Protein AF-J9D5I9-F1 (afdb_monomer_lite)

Structure (mmCIF, N/CA/C/O backbone):
data_AF-J9D5I9-F1
#
_entry.id   AF-J9D5I9-F1
#
loop_
_atom_site.group_PDB
_atom_site.id
_atom_site.type_symbol
_atom_site.label_atom_id
_atom_site.label_alt_id
_atom_site.label_comp_id
_atom_site.label_asym_id
_atom_site.label_entity_id
_atom_site.label_seq_id
_atom_site.pdbx_PDB_ins_code
_atom_site.Cartn_x
_atom_site.Cartn_y
_atom_site.Cartn_z
_atom_site.occupancy
_atom_site.B_iso_or_equiv
_atom_site.auth_seq_id
_atom_site.auth_comp_id
_atom_site.auth_asym_id
_atom_site.auth_atom_id
_atom_site.pdbx_PDB_model_num
ATOM 1 N N . MET A 1 1 ? -11.565 12.613 8.067 1.00 48.59 1 MET A N 1
ATOM 2 C CA . MET A 1 1 ? -10.201 12.050 8.182 1.00 48.59 1 MET A CA 1
ATOM 3 C C . MET A 1 1 ? -9.551 11.716 6.837 1.00 48.59 1 MET A C 1
ATOM 5 O O . MET A 1 1 ? -8.340 11.764 6.760 1.00 48.59 1 MET A O 1
ATOM 9 N N . VAL A 1 2 ? -10.317 11.553 5.747 1.00 48.22 2 VAL A N 1
ATOM 10 C CA . VAL A 1 2 ? -9.803 11.434 4.358 1.00 48.22 2 VAL A CA 1
ATOM 11 C C . VAL A 1 2 ? -8.915 12.620 3.914 1.00 48.22 2 VAL A C 1
ATOM 13 O O . VAL A 1 2 ? -8.065 12.474 3.045 1.00 48.22 2 VAL A O 1
ATOM 16 N N . ILE A 1 3 ? -9.042 13.790 4.552 1.00 47.47 3 ILE A N 1
ATOM 17 C CA . ILE A 1 3 ? -8.309 15.029 4.220 1.00 47.47 3 ILE A CA 1
ATOM 18 C C . ILE A 1 3 ? -6.780 14.883 4.379 1.00 47.47 3 ILE A C 1
ATOM 20 O O . ILE A 1 3 ? -6.033 15.528 3.646 1.00 47.47 3 ILE A O 1
ATOM 24 N N . PHE A 1 4 ? -6.294 14.007 5.270 1.00 46.69 4 PHE A N 1
ATOM 25 C CA . PHE A 1 4 ? -4.848 13.800 5.445 1.00 46.69 4 PHE A CA 1
ATOM 26 C C . PHE A 1 4 ? -4.216 13.047 4.262 1.00 46.69 4 PHE A C 1
ATOM 28 O O . PHE A 1 4 ? -3.095 13.351 3.859 1.00 46.69 4 PHE A O 1
ATOM 35 N N . THR A 1 5 ? -4.974 12.146 3.626 1.00 50.31 5 THR A N 1
ATOM 36 C CA . THR A 1 5 ? -4.494 11.369 2.476 1.00 50.31 5 THR A CA 1
ATOM 37 C C . THR A 1 5 ? -4.225 12.259 1.256 1.00 50.31 5 THR A C 1
ATOM 39 O O . THR A 1 5 ? -3.153 12.168 0.665 1.00 50.31 5 THR A O 1
ATOM 42 N N . ALA A 1 6 ? -5.110 13.207 0.921 1.00 45.75 6 ALA A N 1
ATOM 43 C CA . ALA A 1 6 ? -4.950 14.066 -0.261 1.00 45.75 6 ALA A CA 1
ATOM 44 C C . ALA A 1 6 ? -3.715 14.995 -0.192 1.00 45.75 6 ALA A C 1
ATOM 46 O O . ALA A 1 6 ? -2.990 15.138 -1.180 1.00 45.75 6 ALA A O 1
ATOM 47 N N . SER A 1 7 ? -3.427 15.581 0.977 1.00 46.16 7 SER A N 1
ATOM 48 C CA . SER A 1 7 ? -2.252 16.451 1.171 1.00 46.16 7 SER A CA 1
ATOM 49 C C . SER A 1 7 ? -0.921 15.689 1.142 1.00 46.16 7 SER A C 1
ATOM 51 O O . SER A 1 7 ? 0.086 16.229 0.675 1.00 46.16 7 SER A O 1
ATOM 53 N N . ILE A 1 8 ? -0.907 14.426 1.586 1.00 47.44 8 ILE A N 1
ATOM 54 C CA . ILE A 1 8 ? 0.274 13.556 1.499 1.00 47.44 8 ILE A CA 1
ATOM 55 C C . ILE A 1 8 ? 0.440 13.000 0.082 1.00 47.44 8 ILE A C 1
ATOM 57 O O . ILE A 1 8 ? 1.562 12.958 -0.404 1.00 47.44 8 ILE A O 1
ATOM 61 N N . TYR A 1 9 ? -0.634 12.672 -0.644 1.00 50.56 9 TYR A N 1
ATOM 62 C CA . TYR A 1 9 ? -0.550 12.300 -2.064 1.00 50.56 9 TYR A CA 1
ATOM 63 C C . TYR A 1 9 ? 0.115 13.393 -2.914 1.00 50.56 9 TYR A C 1
ATOM 65 O O . TYR A 1 9 ? 0.956 13.081 -3.764 1.00 50.56 9 TYR A O 1
ATOM 73 N N . PHE A 1 10 ? -0.184 14.669 -2.646 1.00 45.78 10 PHE A N 1
ATOM 74 C CA . PHE A 1 10 ? 0.464 15.802 -3.315 1.00 45.78 10 PHE A CA 1
ATOM 75 C C . PHE A 1 10 ? 1.957 15.935 -2.957 1.00 45.78 10 PHE A C 1
ATOM 77 O O . PHE A 1 10 ? 2.768 16.221 -3.834 1.00 45.78 10 PHE A O 1
ATOM 84 N N . ASN A 1 11 ? 2.338 15.656 -1.704 1.00 44.00 11 ASN A N 1
ATOM 85 C CA . ASN A 1 11 ? 3.738 15.650 -1.247 1.00 44.00 11 ASN A CA 1
ATOM 86 C C . ASN A 1 11 ? 4.451 14.296 -1.409 1.00 44.00 11 ASN A C 1
ATOM 88 O O . ASN A 1 11 ? 5.623 14.160 -1.051 1.00 44.00 11 ASN A O 1
ATOM 92 N N . SER A 1 12 ? 3.769 13.285 -1.949 1.00 46.59 12 SER A N 1
ATOM 93 C CA . SER A 1 12 ? 4.332 11.951 -2.076 1.00 46.59 12 SER A CA 1
ATOM 94 C C . SER A 1 12 ? 5.472 11.969 -3.104 1.00 46.59 12 SER A C 1
ATOM 96 O O . SER A 1 12 ? 5.358 12.588 -4.170 1.00 46.59 12 SER A O 1
ATOM 98 N N . PRO A 1 13 ? 6.576 11.242 -2.858 1.00 43.91 13 PRO A N 1
ATOM 99 C CA . PRO A 1 13 ? 7.701 11.135 -3.791 1.00 43.91 13 PRO A CA 1
ATOM 100 C C . PRO A 1 13 ? 7.345 10.455 -5.132 1.00 43.91 13 PRO A C 1
ATOM 102 O O . PRO A 1 13 ? 8.235 10.198 -5.941 1.00 43.91 13 PRO A O 1
ATOM 105 N N . LEU A 1 14 ? 6.063 10.159 -5.385 1.00 47.31 14 LEU A N 1
ATOM 106 C CA . LEU A 1 14 ? 5.525 9.762 -6.687 1.00 47.31 14 LEU A CA 1
ATOM 107 C C . LEU A 1 14 ? 5.369 10.950 -7.662 1.00 47.31 14 LEU A C 1
ATOM 109 O O . LEU A 1 14 ? 5.382 10.711 -8.868 1.00 47.31 14 LEU A O 1
ATOM 113 N N . ASN A 1 15 ? 5.280 12.199 -7.174 1.00 42.94 15 ASN A N 1
ATOM 114 C CA . ASN A 1 15 ? 5.213 13.422 -8.001 1.00 42.94 15 ASN A CA 1
ATOM 115 C C . ASN A 1 15 ? 6.567 14.122 -8.198 1.00 42.94 15 ASN A C 1
ATOM 117 O O . ASN A 1 15 ? 6.729 14.938 -9.107 1.00 42.94 15 ASN A O 1
ATOM 121 N N . VAL A 1 16 ? 7.573 13.791 -7.385 1.00 45.34 16 VAL A N 1
ATOM 122 C CA . VAL A 1 16 ? 8.936 14.285 -7.590 1.00 45.34 16 VAL A CA 1
ATOM 123 C C . VAL A 1 16 ? 9.610 13.366 -8.601 1.00 45.34 16 VAL A C 1
ATOM 125 O O . VAL A 1 16 ? 9.731 12.161 -8.380 1.00 45.34 16 VAL A O 1
ATOM 128 N N . LYS A 1 17 ? 10.081 13.926 -9.720 1.00 43.69 17 LYS A N 1
ATOM 129 C CA . LYS A 1 17 ? 10.904 13.230 -10.724 1.00 43.69 17 LYS A CA 1
ATOM 130 C C . LYS A 1 17 ? 12.296 12.935 -10.147 1.00 43.69 17 LYS A C 1
ATOM 132 O O . LYS A 1 17 ? 13.312 13.400 -10.650 1.00 43.69 17 LYS A O 1
ATOM 137 N N . ILE A 1 18 ? 12.355 12.183 -9.054 1.00 43.97 18 ILE A N 1
ATOM 138 C CA . ILE A 1 18 ? 13.595 11.667 -8.493 1.00 43.97 18 ILE A CA 1
ATOM 139 C C . ILE A 1 18 ? 14.049 10.575 -9.450 1.00 43.97 18 ILE A C 1
ATOM 141 O O . ILE A 1 18 ? 13.261 9.692 -9.792 1.00 43.97 18 ILE A O 1
ATOM 145 N N . MET A 1 19 ? 15.303 10.623 -9.900 1.00 48.38 19 MET A N 1
ATOM 146 C CA . MET A 1 19 ? 15.922 9.511 -10.623 1.00 48.38 19 MET A CA 1
ATOM 147 C C . MET A 1 19 ? 15.663 8.219 -9.835 1.00 48.38 19 MET A C 1
ATOM 149 O O . MET A 1 19 ? 16.234 7.998 -8.763 1.00 48.38 19 MET A O 1
ATOM 153 N N . ALA A 1 20 ? 14.717 7.409 -10.318 1.00 57.28 20 ALA A N 1
ATOM 154 C CA . ALA A 1 20 ? 14.141 6.311 -9.558 1.00 57.28 20 ALA A CA 1
ATOM 155 C C . ALA A 1 20 ? 15.105 5.124 -9.572 1.00 57.28 20 ALA A C 1
ATOM 157 O O . ALA A 1 20 ? 14.930 4.156 -10.306 1.00 57.28 20 ALA A O 1
ATOM 158 N N . SER A 1 21 ? 16.162 5.210 -8.766 1.00 77.94 21 SER A N 1
ATOM 159 C CA . SER A 1 21 ? 16.968 4.044 -8.435 1.00 77.94 21 SER A CA 1
ATOM 160 C C . SER A 1 21 ? 16.085 3.018 -7.718 1.00 77.94 21 SER A C 1
ATOM 162 O O . SER A 1 21 ? 15.165 3.386 -6.980 1.00 77.94 21 SER A O 1
ATOM 164 N N . ARG A 1 22 ? 16.382 1.720 -7.876 1.00 85.56 22 ARG A N 1
ATOM 165 C CA . ARG A 1 22 ? 15.686 0.636 -7.149 1.00 85.56 22 ARG A CA 1
ATOM 166 C C . ARG A 1 22 ? 15.575 0.918 -5.646 1.00 85.56 22 ARG A C 1
ATOM 168 O O . ARG A 1 22 ? 14.567 0.590 -5.032 1.00 85.56 22 ARG A O 1
ATOM 175 N N . ARG A 1 23 ? 16.591 1.571 -5.068 1.00 88.12 23 ARG A N 1
ATOM 176 C CA . ARG A 1 23 ? 16.611 2.004 -3.666 1.00 88.12 23 ARG A CA 1
ATOM 177 C C . ARG A 1 23 ? 15.491 2.999 -3.354 1.00 88.12 23 ARG A C 1
ATOM 179 O O . ARG A 1 23 ? 14.770 2.794 -2.385 1.00 88.12 23 ARG A O 1
ATOM 186 N N . ASN A 1 24 ? 15.339 4.050 -4.158 1.00 86.31 24 ASN A N 1
ATOM 187 C CA . ASN A 1 24 ? 14.288 5.048 -3.941 1.00 86.31 24 ASN A CA 1
ATOM 188 C C . ASN A 1 24 ? 12.898 4.463 -4.184 1.00 86.31 24 ASN A C 1
ATOM 190 O O . ASN A 1 24 ? 11.983 4.753 -3.425 1.00 86.31 24 ASN A O 1
ATOM 194 N N . LEU A 1 25 ? 12.749 3.570 -5.165 1.00 88.44 25 LEU A N 1
ATOM 195 C CA . LEU A 1 25 ? 11.466 2.913 -5.399 1.00 88.44 25 LEU A CA 1
ATOM 196 C C . LEU A 1 25 ? 11.042 2.036 -4.207 1.00 88.44 25 LEU A C 1
ATOM 198 O O . LEU A 1 25 ? 9.895 2.117 -3.784 1.00 88.44 25 LEU A O 1
ATOM 202 N N . LYS A 1 26 ? 11.970 1.276 -3.603 1.00 92.19 26 LYS A N 1
ATOM 203 C CA . LYS A 1 26 ? 11.696 0.513 -2.370 1.00 92.19 26 LYS A CA 1
ATOM 204 C C . LYS A 1 26 ? 11.316 1.421 -1.201 1.00 92.19 26 LYS A C 1
ATOM 206 O O . LYS A 1 26 ? 10.381 1.108 -0.476 1.00 92.19 26 LYS A O 1
ATOM 211 N N . LYS A 1 27 ? 12.009 2.555 -1.032 1.00 91.19 27 LYS A N 1
ATOM 212 C CA . LYS A 1 27 ? 11.652 3.554 -0.012 1.00 91.19 27 LYS A CA 1
ATOM 213 C C . LYS A 1 27 ? 10.235 4.090 -0.217 1.00 91.19 27 LYS A C 1
ATOM 215 O O . LYS A 1 27 ? 9.504 4.189 0.755 1.00 91.19 27 LYS A O 1
ATOM 220 N N . ASN A 1 28 ? 9.843 4.374 -1.459 1.00 88.00 28 ASN A N 1
ATOM 221 C CA . ASN A 1 28 ? 8.497 4.854 -1.770 1.00 88.00 28 ASN A CA 1
ATOM 222 C C . ASN A 1 28 ? 7.427 3.800 -1.457 1.00 88.00 28 ASN A C 1
ATOM 224 O O . ASN A 1 28 ? 6.425 4.136 -0.838 1.00 88.00 28 ASN A O 1
ATOM 228 N N . VAL A 1 29 ? 7.656 2.535 -1.834 1.00 93.25 29 VAL A N 1
ATOM 229 C CA . VAL A 1 29 ? 6.743 1.429 -1.490 1.00 93.25 29 VAL A CA 1
ATOM 230 C C . VAL A 1 29 ? 6.607 1.293 0.026 1.00 93.25 29 VAL A C 1
ATOM 232 O O . VAL A 1 29 ? 5.493 1.266 0.534 1.00 93.25 29 VAL A O 1
ATOM 235 N N . ASN A 1 30 ? 7.729 1.281 0.753 1.00 93.75 30 ASN A N 1
ATOM 236 C CA . ASN A 1 30 ? 7.725 1.181 2.213 1.00 93.75 30 ASN A CA 1
ATOM 237 C C . ASN A 1 30 ? 7.024 2.367 2.881 1.00 93.75 30 ASN A C 1
ATOM 239 O O . ASN A 1 30 ? 6.301 2.171 3.849 1.00 93.75 30 ASN A O 1
ATOM 243 N N . TYR A 1 31 ? 7.236 3.583 2.373 1.00 92.94 31 TYR A N 1
ATOM 244 C CA . TYR A 1 31 ? 6.591 4.785 2.893 1.00 92.94 31 TYR A CA 1
ATOM 245 C C . TYR A 1 31 ? 5.071 4.701 2.743 1.00 92.94 31 TYR A C 1
ATOM 247 O O . TYR A 1 31 ? 4.351 4.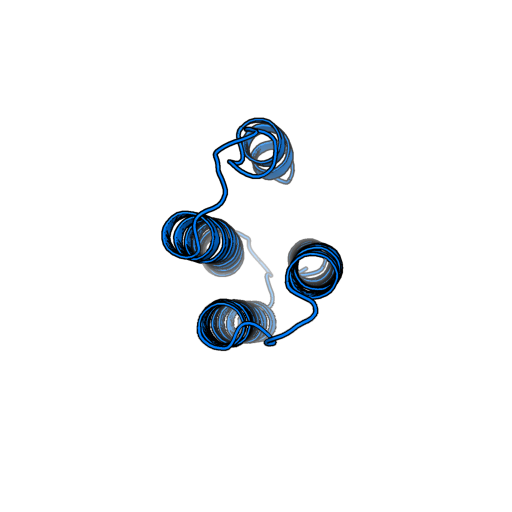826 3.724 1.00 92.94 31 TYR A O 1
ATOM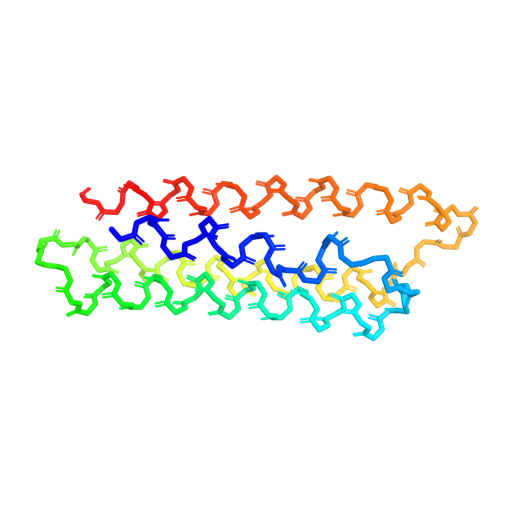 255 N N . ILE A 1 32 ? 4.587 4.398 1.537 1.00 89.75 32 ILE A N 1
ATOM 256 C CA . ILE A 1 32 ? 3.148 4.307 1.260 1.00 89.75 32 ILE A CA 1
ATOM 257 C C . ILE A 1 32 ? 2.505 3.163 2.049 1.00 89.75 32 ILE A C 1
ATOM 259 O O . ILE A 1 32 ? 1.439 3.348 2.626 1.00 89.75 32 ILE A O 1
ATOM 263 N N . ALA A 1 33 ? 3.159 2.001 2.128 1.00 95.25 33 ALA A N 1
ATOM 264 C CA . ALA A 1 33 ? 2.679 0.903 2.961 1.00 95.25 33 ALA A CA 1
ATOM 265 C C . ALA A 1 33 ? 2.618 1.299 4.447 1.00 95.25 33 ALA A C 1
ATOM 267 O O . ALA A 1 33 ? 1.642 0.983 5.116 1.00 95.25 33 ALA A O 1
ATOM 268 N N . GLY A 1 34 ? 3.616 2.030 4.954 1.00 92.50 34 GLY A N 1
ATOM 269 C CA . GLY A 1 34 ? 3.623 2.538 6.327 1.00 92.50 34 GLY A CA 1
ATOM 270 C C . GLY A 1 34 ? 2.453 3.478 6.623 1.00 92.50 34 GLY A C 1
ATOM 271 O O . GLY A 1 34 ? 1.786 3.308 7.640 1.00 92.50 34 GLY A O 1
ATOM 272 N N . GLU A 1 35 ? 2.159 4.410 5.714 1.00 91.56 35 GLU A N 1
ATOM 273 C CA . GLU A 1 35 ? 1.016 5.326 5.843 1.00 91.56 35 GLU A CA 1
ATOM 274 C C . GLU A 1 35 ? -0.323 4.572 5.829 1.00 91.56 35 GLU A C 1
ATOM 276 O O . GLU A 1 35 ? -1.171 4.798 6.688 1.00 91.56 35 GLU A O 1
ATOM 281 N N . LEU A 1 36 ? -0.503 3.621 4.904 1.00 92.44 36 LEU A N 1
ATOM 282 C CA . LEU A 1 36 ? -1.723 2.805 4.841 1.00 92.44 36 LEU A CA 1
ATOM 283 C C . LEU A 1 36 ? -1.894 1.940 6.095 1.00 92.44 36 LEU A C 1
ATOM 285 O O . LEU A 1 36 ? -3.000 1.813 6.616 1.00 92.44 36 LEU A O 1
ATOM 289 N N . PHE A 1 37 ? -0.802 1.369 6.606 1.00 95.44 37 PHE A N 1
ATOM 290 C CA . PHE A 1 37 ? -0.819 0.578 7.832 1.00 95.44 37 PHE A CA 1
ATOM 291 C C . PHE A 1 37 ? -1.209 1.437 9.041 1.00 95.44 37 PHE A C 1
ATOM 293 O O . PHE A 1 37 ? -2.053 1.032 9.840 1.00 95.44 37 PHE A O 1
ATOM 300 N N . ALA A 1 38 ? -0.620 2.630 9.161 1.00 91.88 38 ALA A N 1
ATOM 301 C CA . ALA A 1 38 ? -0.945 3.577 10.219 1.00 91.88 38 ALA A CA 1
ATOM 302 C C . ALA A 1 38 ? -2.416 4.012 10.154 1.00 91.88 38 ALA A C 1
ATOM 304 O O . ALA A 1 38 ? -3.079 4.039 11.187 1.00 91.88 38 ALA A O 1
ATOM 305 N N . GLU A 1 39 ? -2.951 4.272 8.961 1.00 89.44 39 GLU A N 1
ATOM 306 C CA . GLU A 1 39 ? -4.362 4.625 8.784 1.00 89.44 39 GLU A CA 1
ATOM 307 C C . GLU A 1 39 ? -5.289 3.485 9.241 1.00 89.44 39 GLU A C 1
ATOM 309 O O . GLU A 1 39 ? -6.223 3.727 10.011 1.00 89.44 39 GLU A O 1
ATOM 314 N N . CYS A 1 40 ? -5.009 2.231 8.857 1.00 92.62 40 CYS A N 1
ATOM 315 C CA . CYS A 1 40 ? -5.752 1.066 9.353 1.00 92.62 40 CYS A CA 1
ATOM 316 C C . CYS A 1 40 ? -5.696 0.963 10.885 1.00 92.62 40 CYS A C 1
ATOM 318 O O . CYS A 1 40 ? -6.716 0.715 11.533 1.00 92.62 40 CYS A O 1
ATOM 320 N N . LEU A 1 41 ? -4.509 1.157 11.471 1.00 92.56 41 LEU A N 1
ATOM 321 C CA . LEU A 1 41 ? -4.290 1.069 12.914 1.00 92.56 41 LEU A CA 1
ATOM 322 C C . LEU A 1 41 ? -5.066 2.149 13.670 1.00 92.56 41 LEU A C 1
ATOM 324 O O . LEU A 1 41 ? -5.765 1.846 14.636 1.00 92.56 41 LEU A O 1
ATOM 328 N N . VAL A 1 42 ? -4.985 3.397 13.213 1.00 90.56 42 VAL A N 1
ATOM 329 C CA . VAL A 1 42 ? -5.711 4.524 13.805 1.00 90.56 42 VAL A CA 1
ATOM 330 C C . VAL A 1 42 ? -7.220 4.304 13.710 1.00 90.56 42 VAL A C 1
ATOM 332 O O . VAL A 1 42 ? -7.913 4.521 14.703 1.00 90.56 42 VAL A O 1
ATOM 335 N N . ASN A 1 43 ? -7.736 3.814 12.576 1.00 87.94 43 ASN A N 1
ATOM 336 C CA . ASN A 1 43 ? -9.159 3.478 12.450 1.00 87.94 43 ASN A CA 1
ATOM 337 C C . ASN A 1 43 ? -9.571 2.382 13.450 1.00 87.94 43 ASN A C 1
ATOM 339 O O . ASN A 1 43 ? -10.550 2.555 14.171 1.00 87.94 43 ASN A O 1
ATOM 343 N N . SER A 1 44 ? -8.788 1.303 13.565 1.00 90.00 44 SER A N 1
ATOM 344 C CA . SER A 1 44 ? -9.054 0.195 14.500 1.00 90.00 44 SER A CA 1
ATOM 345 C C . SER A 1 44 ? -9.055 0.624 15.977 1.00 90.00 44 SER A C 1
ATOM 347 O O . SER A 1 44 ? -9.828 0.101 16.787 1.00 90.00 44 SER A O 1
ATOM 349 N N . LEU A 1 45 ? -8.188 1.576 16.345 1.00 90.06 45 LEU A N 1
ATOM 350 C CA . LEU A 1 45 ? -8.002 2.006 17.732 1.00 90.06 45 LEU A CA 1
ATOM 351 C C . LEU A 1 45 ? -8.899 3.174 18.151 1.00 90.06 45 LEU A C 1
ATOM 353 O O . LEU A 1 45 ? -9.309 3.219 19.309 1.00 90.06 45 LEU A O 1
ATOM 357 N N . LEU A 1 46 ? -9.157 4.132 17.256 1.00 88.75 46 LEU A N 1
ATOM 358 C CA . LEU A 1 46 ? -9.751 5.423 17.625 1.00 88.75 46 LEU A CA 1
ATOM 359 C C . LEU A 1 46 ? -11.183 5.627 17.124 1.00 88.75 46 LEU A C 1
ATOM 361 O O . LEU A 1 46 ? -11.866 6.503 17.652 1.00 88.75 46 LEU A O 1
ATOM 365 N N . ILE A 1 47 ? -11.648 4.867 16.127 1.00 86.19 47 ILE A N 1
ATOM 366 C CA . ILE A 1 47 ? -12.995 5.033 15.567 1.00 86.19 47 ILE A CA 1
ATOM 367 C C . ILE A 1 47 ? -13.942 3.994 16.192 1.00 86.19 47 ILE A C 1
ATOM 369 O O . ILE A 1 47 ? -13.759 2.794 15.956 1.00 86.19 47 ILE A O 1
ATOM 373 N N . PRO A 1 48 ? -14.954 4.421 16.977 1.00 86.56 48 PRO A N 1
ATOM 374 C CA . PRO A 1 48 ? -15.955 3.522 17.549 1.00 86.56 48 PRO A CA 1
ATOM 375 C C . PRO A 1 48 ? -16.680 2.723 16.464 1.00 86.56 48 PRO A C 1
ATOM 377 O O . PRO A 1 48 ? -16.827 3.197 15.340 1.00 86.56 48 PRO A O 1
ATOM 380 N N . ASP A 1 49 ? -17.115 1.512 16.809 1.00 87.50 49 ASP A N 1
ATOM 381 C CA . ASP A 1 49 ? -17.842 0.583 15.929 1.00 87.50 49 ASP A CA 1
ATOM 382 C C . ASP A 1 49 ? -17.067 0.075 14.698 1.00 87.50 49 ASP A C 1
ATOM 384 O O . ASP A 1 49 ? -17.584 -0.743 13.939 1.00 87.50 49 ASP A O 1
ATOM 388 N N . THR A 1 50 ? -15.797 0.464 14.534 1.00 89.06 50 THR A N 1
ATOM 389 C CA . THR A 1 50 ? -14.924 -0.095 13.494 1.00 89.06 50 THR A CA 1
ATOM 390 C C . THR A 1 50 ? -14.791 -1.600 13.656 1.00 89.06 50 THR A C 1
ATOM 392 O O . THR A 1 50 ? -14.470 -2.117 14.734 1.00 89.06 50 THR A O 1
ATOM 395 N N . ASN A 1 51 ? -14.957 -2.323 12.551 1.00 92.12 51 ASN A N 1
ATOM 396 C CA . ASN A 1 51 ? -14.737 -3.757 12.538 1.00 92.12 51 ASN A CA 1
ATOM 397 C C . ASN A 1 51 ? -13.234 -4.070 12.635 1.00 92.12 51 ASN A C 1
ATOM 399 O O . ASN A 1 51 ? -12.523 -4.120 11.629 1.00 92.12 51 ASN A O 1
ATOM 403 N N . LYS A 1 52 ? -12.758 -4.316 13.859 1.00 90.75 52 LYS A N 1
ATOM 404 C CA . LYS A 1 52 ? -11.344 -4.604 14.150 1.00 90.75 52 LYS A CA 1
ATOM 405 C C . LYS A 1 52 ? -10.790 -5.778 13.347 1.00 90.75 52 LYS A C 1
ATOM 407 O O . LYS A 1 52 ? -9.697 -5.675 12.813 1.00 90.75 52 LYS A O 1
ATOM 412 N N . ALA A 1 53 ? -11.566 -6.849 13.172 1.00 92.44 53 ALA A N 1
ATOM 413 C CA . ALA A 1 53 ? -11.125 -8.006 12.392 1.00 92.44 53 ALA A CA 1
ATOM 414 C C . ALA A 1 53 ? -10.889 -7.652 10.912 1.00 92.44 53 ALA A C 1
ATOM 416 O O . ALA A 1 53 ? -9.920 -8.116 10.313 1.00 92.44 53 ALA A O 1
ATOM 417 N N . LYS A 1 54 ? -11.739 -6.796 10.324 1.00 93.38 54 LYS A N 1
ATOM 418 C CA . LYS A 1 54 ? -11.507 -6.267 8.970 1.00 93.38 54 LYS A CA 1
ATOM 419 C C . LYS A 1 54 ? -10.289 -5.341 8.930 1.00 93.38 54 LYS A C 1
ATOM 421 O O . LYS A 1 54 ? -9.512 -5.427 7.986 1.00 93.38 54 LYS A O 1
ATOM 426 N N . ALA A 1 55 ? -10.097 -4.495 9.942 1.00 93.94 55 ALA A N 1
ATOM 427 C CA . ALA A 1 55 ? -8.930 -3.617 10.017 1.00 93.94 55 ALA A CA 1
ATOM 428 C C . ALA A 1 55 ? -7.616 -4.414 10.124 1.00 93.94 55 ALA A C 1
ATOM 430 O O . ALA A 1 55 ? -6.671 -4.122 9.396 1.00 93.94 55 ALA A O 1
ATOM 431 N N . ASP A 1 56 ? -7.571 -5.464 10.946 1.00 94.06 56 ASP A N 1
ATOM 432 C CA . ASP A 1 56 ? -6.406 -6.350 11.094 1.00 94.06 56 ASP A CA 1
ATOM 433 C C . ASP A 1 56 ? -6.112 -7.132 9.801 1.00 94.06 56 ASP A C 1
ATOM 435 O O . ASP A 1 56 ? -4.953 -7.307 9.401 1.00 94.06 56 ASP A O 1
ATOM 439 N N . ALA A 1 57 ? -7.164 -7.564 9.097 1.00 96.06 57 ALA A N 1
ATOM 440 C CA . ALA A 1 57 ? -7.032 -8.175 7.779 1.00 96.06 57 ALA A CA 1
ATOM 441 C C . ALA A 1 57 ? -6.438 -7.189 6.758 1.00 96.06 57 ALA A C 1
ATOM 443 O O . ALA A 1 57 ? -5.517 -7.559 6.028 1.00 96.06 57 ALA A O 1
ATOM 444 N N . LEU A 1 58 ? -6.886 -5.927 6.758 1.00 96.31 58 LEU A N 1
ATOM 445 C CA . LEU A 1 58 ? -6.331 -4.884 5.890 1.00 96.31 58 LEU A CA 1
ATOM 446 C C . LEU A 1 58 ? -4.887 -4.529 6.247 1.00 96.31 58 LEU A C 1
ATOM 448 O O . LEU A 1 58 ? -4.066 -4.368 5.349 1.00 96.31 58 LEU A O 1
ATOM 452 N N . MET A 1 59 ? -4.527 -4.478 7.532 1.00 96.81 59 MET A N 1
ATOM 453 C CA . MET A 1 59 ? -3.129 -4.318 7.952 1.00 96.81 59 MET A CA 1
ATOM 454 C C . MET A 1 59 ? -2.250 -5.447 7.403 1.00 96.81 59 MET A C 1
ATOM 456 O O . MET A 1 59 ? -1.166 -5.199 6.875 1.00 96.81 59 MET A O 1
ATOM 460 N N . THR A 1 60 ? -2.737 -6.688 7.459 1.00 97.88 60 THR A N 1
ATOM 461 C CA . THR A 1 60 ? -2.040 -7.848 6.885 1.00 97.88 60 THR A CA 1
ATOM 462 C C . THR A 1 60 ? -1.908 -7.733 5.364 1.00 97.88 60 THR A C 1
ATOM 464 O O . THR A 1 60 ? -0.863 -8.064 4.802 1.00 97.88 60 THR A O 1
ATOM 467 N N . GLU A 1 61 ? -2.946 -7.257 4.680 1.00 97.69 61 GLU A N 1
ATOM 468 C CA . GLU A 1 61 ? -2.927 -7.033 3.233 1.00 97.69 61 GLU A CA 1
ATOM 469 C C . GLU A 1 61 ? -1.932 -5.940 2.823 1.00 97.69 61 GLU A C 1
ATOM 471 O O . GLU A 1 61 ? -1.197 -6.118 1.850 1.00 97.69 61 GLU A O 1
ATOM 476 N N . VAL A 1 62 ? -1.823 -4.864 3.606 1.00 97.88 62 VAL A N 1
ATOM 477 C CA . VAL A 1 62 ? -0.815 -3.815 3.407 1.00 97.88 62 VAL A CA 1
ATOM 478 C C . VAL A 1 62 ? 0.604 -4.381 3.498 1.00 97.88 62 VAL A C 1
ATOM 480 O O . VAL A 1 62 ? 1.434 -4.091 2.634 1.00 97.88 62 VAL A O 1
ATOM 483 N N . LEU A 1 63 ? 0.881 -5.234 4.491 1.00 98.06 63 LEU A N 1
ATOM 484 C CA . LEU A 1 63 ? 2.187 -5.890 4.634 1.00 98.06 63 LEU A CA 1
ATOM 485 C C . LEU A 1 63 ? 2.486 -6.847 3.470 1.00 98.06 63 LEU A C 1
ATOM 487 O O . LEU A 1 63 ? 3.611 -6.882 2.974 1.00 98.06 63 LEU A O 1
ATOM 491 N N . LYS A 1 64 ? 1.481 -7.588 2.986 1.00 98.12 64 LYS A N 1
ATOM 492 C CA . LYS A 1 64 ? 1.628 -8.461 1.808 1.00 98.12 64 LYS A CA 1
ATOM 493 C C . LYS A 1 64 ? 1.930 -7.664 0.542 1.00 98.12 64 LYS A C 1
ATOM 495 O O . LYS A 1 64 ? 2.851 -8.021 -0.187 1.00 98.12 64 LYS A O 1
ATOM 500 N N . MET A 1 65 ? 1.205 -6.569 0.305 1.00 97.50 65 MET A N 1
ATOM 501 C CA . MET A 1 65 ? 1.493 -5.651 -0.799 1.00 97.50 65 MET A CA 1
ATOM 502 C C . MET A 1 65 ? 2.926 -5.112 -0.685 1.00 97.50 65 MET A C 1
ATOM 504 O O . MET A 1 65 ? 3.659 -5.088 -1.672 1.00 97.50 65 MET A O 1
ATOM 508 N N . GLN A 1 66 ? 3.351 -4.683 0.505 1.00 97.69 66 GLN A N 1
ATOM 509 C CA . GLN A 1 66 ? 4.712 -4.195 0.708 1.00 97.69 66 GLN A CA 1
ATOM 510 C C . GLN 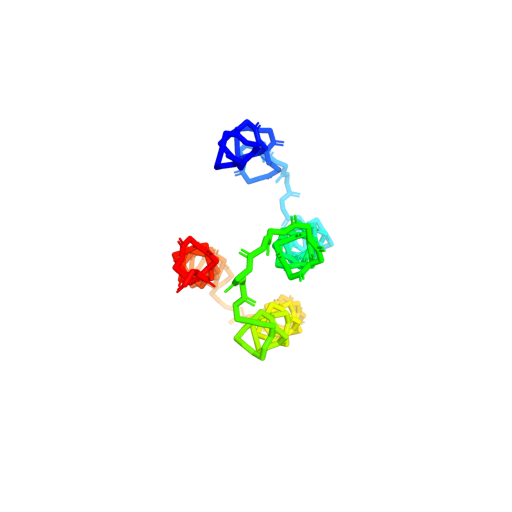A 1 66 ? 5.751 -5.240 0.281 1.00 97.69 66 GLN A C 1
ATOM 512 O O . GLN A 1 66 ? 6.621 -4.930 -0.537 1.00 97.69 66 GLN A O 1
ATOM 517 N N . ASP A 1 67 ? 5.653 -6.462 0.809 1.00 97.88 67 ASP A N 1
ATOM 518 C CA . ASP A 1 67 ? 6.600 -7.542 0.523 1.00 97.88 67 ASP A CA 1
ATOM 519 C C . ASP A 1 67 ? 6.621 -7.897 -0.971 1.00 97.88 67 ASP 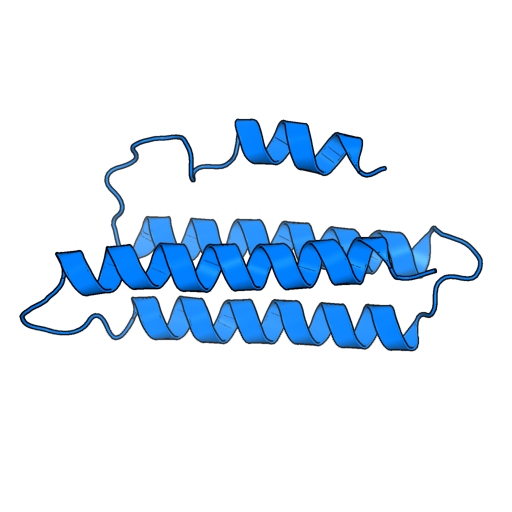A C 1
ATOM 521 O O . ASP A 1 67 ? 7.680 -7.918 -1.606 1.00 97.88 67 ASP A O 1
ATOM 525 N N . GLU A 1 68 ? 5.441 -8.047 -1.574 1.00 97.38 68 GLU A N 1
ATOM 526 C CA . GLU A 1 68 ? 5.285 -8.334 -2.996 1.00 97.38 68 GLU A CA 1
ATOM 527 C C . GLU A 1 68 ? 5.990 -7.286 -3.867 1.00 97.38 68 GLU A C 1
ATOM 529 O O . GLU A 1 68 ? 6.820 -7.615 -4.725 1.00 97.38 68 GLU A O 1
ATOM 534 N N . PHE A 1 69 ? 5.689 -6.003 -3.659 1.00 96.25 69 PHE A N 1
ATOM 535 C CA . PHE A 1 69 ? 6.220 -4.942 -4.507 1.00 96.25 69 PHE A CA 1
ATOM 536 C C . PHE A 1 69 ? 7.706 -4.671 -4.229 1.00 96.25 69 PHE A C 1
ATOM 538 O O . PHE A 1 69 ? 8.459 -4.408 -5.170 1.00 96.25 69 PHE A O 1
ATOM 545 N N . VAL A 1 70 ? 8.188 -4.816 -2.991 1.00 95.69 70 VAL A N 1
ATOM 546 C CA . VAL A 1 70 ? 9.629 -4.755 -2.685 1.00 95.69 70 VAL A CA 1
ATOM 547 C C . VAL A 1 70 ? 10.391 -5.914 -3.337 1.00 95.69 70 VAL A C 1
ATOM 549 O O . VAL A 1 70 ? 11.485 -5.702 -3.886 1.00 95.69 70 VAL A O 1
ATOM 552 N N . SER A 1 71 ? 9.819 -7.119 -3.328 1.00 95.62 71 SER A N 1
ATOM 553 C CA . SER A 1 71 ? 10.391 -8.306 -3.966 1.00 95.62 71 SER A CA 1
ATOM 554 C C . SER A 1 71 ? 10.471 -8.145 -5.486 1.00 95.62 71 SER A C 1
ATOM 556 O O . SER A 1 71 ? 11.555 -8.308 -6.061 1.00 95.62 71 SER A O 1
ATOM 558 N N . ARG A 1 72 ? 9.389 -7.678 -6.129 1.00 94.38 72 ARG A N 1
ATOM 559 C CA . ARG A 1 72 ? 9.353 -7.359 -7.570 1.00 94.38 72 ARG A CA 1
ATOM 560 C C . ARG A 1 72 ? 10.474 -6.392 -7.970 1.00 94.38 72 ARG A C 1
ATOM 562 O O . ARG A 1 72 ? 11.171 -6.640 -8.949 1.00 94.38 72 ARG A O 1
ATOM 569 N N . ILE A 1 73 ? 10.723 -5.324 -7.200 1.00 92.25 73 ILE A N 1
ATOM 570 C CA . ILE A 1 73 ? 11.816 -4.365 -7.488 1.00 92.25 73 ILE A CA 1
ATOM 571 C C . ILE A 1 73 ? 13.198 -5.034 -7.450 1.00 92.25 73 ILE A C 1
ATOM 573 O O . ILE A 1 73 ? 14.122 -4.585 -8.131 1.00 92.25 73 ILE A O 1
ATOM 577 N N . SER A 1 74 ? 13.372 -6.073 -6.634 1.00 89.44 74 SER A N 1
ATOM 578 C CA . SER A 1 74 ? 14.637 -6.814 -6.544 1.00 89.44 74 SER A CA 1
ATOM 579 C C . SER A 1 74 ? 14.888 -7.699 -7.771 1.00 89.44 74 SER A C 1
ATOM 581 O O . SER A 1 74 ? 16.045 -7.960 -8.085 1.00 89.44 74 SER A O 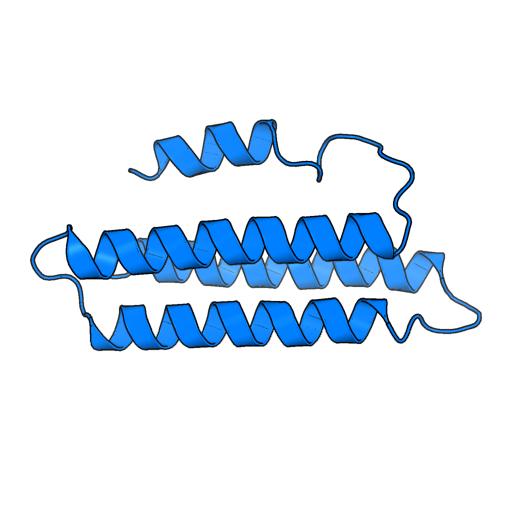1
ATOM 583 N N . HIS A 1 75 ? 13.834 -8.080 -8.498 1.00 87.62 75 HIS A N 1
ATOM 584 C CA . HIS A 1 75 ? 13.858 -9.024 -9.619 1.00 87.62 75 HIS A CA 1
ATOM 585 C C . HIS A 1 75 ? 13.415 -8.340 -10.923 1.00 87.62 75 HIS A C 1
ATOM 587 O O . HIS A 1 75 ? 12.490 -8.781 -11.599 1.00 87.62 75 HIS A O 1
ATOM 593 N N . THR A 1 76 ? 14.050 -7.213 -11.265 1.00 82.25 76 THR A N 1
ATOM 594 C CA . THR A 1 76 ? 13.732 -6.464 -12.493 1.00 82.25 76 THR A CA 1
ATOM 595 C C . THR A 1 76 ? 13.984 -7.305 -13.741 1.00 82.25 76 THR A C 1
ATOM 597 O O . THR A 1 76 ? 15.092 -7.814 -13.907 1.00 82.25 76 THR A O 1
ATOM 600 N N . GLU A 1 77 ? 12.997 -7.371 -14.636 1.00 79.19 77 GLU A N 1
ATOM 601 C CA . GLU A 1 77 ? 13.062 -8.145 -15.879 1.00 79.19 77 GLU A CA 1
ATOM 602 C C . GLU A 1 77 ? 14.197 -7.658 -16.810 1.00 79.19 77 GLU A C 1
ATOM 604 O O . GLU A 1 77 ? 14.204 -6.487 -17.223 1.00 79.19 77 GLU A O 1
ATOM 609 N N . PRO A 1 78 ? 15.167 -8.526 -17.158 1.00 81.94 78 PRO A N 1
ATOM 610 C CA . PRO A 1 78 ? 16.192 -8.211 -18.148 1.00 81.94 78 PRO A CA 1
ATOM 611 C C . PRO A 1 78 ? 15.568 -7.984 -19.533 1.00 81.94 78 PRO A C 1
ATOM 613 O O . PRO A 1 78 ? 14.656 -8.693 -19.936 1.00 81.94 78 PRO A O 1
ATOM 616 N N . GLY A 1 79 ? 16.058 -6.999 -20.287 1.00 87.06 79 GLY A N 1
ATOM 617 C CA . GLY A 1 79 ? 15.619 -6.753 -21.670 1.00 87.06 79 GLY A CA 1
ATOM 618 C C . GLY A 1 79 ? 14.416 -5.813 -21.842 1.00 87.06 79 GLY A C 1
ATOM 619 O O . GLY A 1 79 ? 14.355 -5.126 -22.858 1.00 87.06 79 GLY A O 1
ATOM 620 N N . ASN A 1 80 ? 13.521 -5.668 -20.851 1.00 88.12 80 ASN A N 1
ATOM 621 C CA . ASN A 1 80 ? 12.368 -4.745 -20.921 1.00 88.12 80 ASN A CA 1
ATOM 622 C C . ASN A 1 80 ? 12.205 -3.849 -19.675 1.00 88.12 80 ASN A C 1
ATOM 624 O O . ASN A 1 80 ? 11.126 -3.700 -19.099 1.00 88.12 80 ASN A O 1
ATOM 628 N N . VAL A 1 81 ? 13.285 -3.180 -19.269 1.00 86.38 81 VAL A N 1
ATOM 629 C CA . VAL A 1 81 ? 13.320 -2.353 -18.045 1.00 86.38 81 VAL A CA 1
ATOM 630 C C . VAL A 1 81 ? 12.252 -1.245 -18.042 1.00 86.38 81 VAL A C 1
ATOM 632 O O . VAL A 1 81 ? 11.606 -0.988 -17.024 1.00 86.38 81 VAL A O 1
ATOM 635 N N . LYS A 1 82 ? 12.027 -0.581 -19.185 1.00 86.19 82 LYS A N 1
ATOM 636 C CA . LYS A 1 82 ? 11.033 0.500 -19.302 1.00 86.19 82 LYS A CA 1
ATOM 637 C C . LYS A 1 82 ? 9.602 -0.028 -19.158 1.00 86.19 82 LYS A C 1
ATOM 639 O O . LYS A 1 82 ? 8.805 0.589 -18.449 1.00 86.19 82 LYS A O 1
ATOM 644 N N . GLY A 1 83 ? 9.285 -1.148 -19.812 1.00 89.75 83 GLY A N 1
ATOM 645 C CA . GLY A 1 83 ? 7.982 -1.803 -19.706 1.00 89.75 83 GLY A CA 1
ATOM 646 C C . GLY A 1 83 ? 7.712 -2.292 -18.287 1.00 89.75 83 GLY A C 1
ATOM 647 O O . GLY A 1 83 ? 6.658 -1.979 -17.733 1.00 89.75 83 GLY A O 1
ATOM 648 N N . PHE A 1 84 ? 8.709 -2.931 -17.665 1.00 90.94 84 PHE A N 1
ATOM 649 C CA . PHE A 1 84 ? 8.655 -3.387 -16.278 1.00 90.94 84 PHE A CA 1
ATOM 650 C C . PHE A 1 84 ? 8.242 -2.258 -15.327 1.00 90.94 84 PHE A C 1
ATOM 652 O O . PHE A 1 84 ? 7.247 -2.373 -14.615 1.00 90.94 84 PHE A O 1
ATOM 659 N N . TYR A 1 85 ? 8.948 -1.122 -15.347 1.00 89.38 85 TYR A N 1
ATOM 660 C CA . TYR A 1 85 ? 8.653 -0.020 -14.429 1.00 89.38 85 TYR A CA 1
ATOM 661 C C . TYR A 1 85 ? 7.356 0.733 -14.750 1.00 89.38 85 TYR A C 1
ATOM 663 O O . TYR A 1 85 ? 6.799 1.381 -13.860 1.00 89.38 85 TYR A O 1
ATOM 671 N N . LYS A 1 86 ? 6.876 0.696 -15.998 1.00 89.56 86 LYS A N 1
ATOM 672 C CA . LYS A 1 86 ? 5.552 1.230 -16.345 1.00 89.56 86 LYS A CA 1
ATOM 673 C C . LYS A 1 86 ? 4.466 0.360 -15.714 1.00 89.56 86 LYS A C 1
ATOM 675 O O . LYS A 1 86 ? 3.648 0.881 -14.964 1.00 89.56 86 LYS A O 1
ATOM 680 N N . LYS A 1 87 ? 4.525 -0.955 -15.948 1.00 91.81 87 LYS A N 1
ATOM 681 C CA . LYS A 1 87 ? 3.586 -1.930 -15.383 1.00 91.81 87 LYS A CA 1
ATOM 682 C C . LYS A 1 87 ? 3.623 -1.937 -13.857 1.00 91.81 87 LYS A C 1
ATOM 684 O O . LYS A 1 87 ? 2.578 -1.870 -13.233 1.00 91.81 87 LYS A O 1
ATOM 689 N N . PHE A 1 88 ? 4.816 -1.907 -13.261 1.00 93.06 88 PHE A N 1
ATOM 690 C CA . PHE A 1 88 ? 4.994 -1.839 -11.810 1.00 93.06 88 PHE A CA 1
ATOM 691 C C . PHE A 1 88 ? 4.196 -0.693 -11.181 1.00 93.06 88 PHE A C 1
ATOM 693 O O . PHE A 1 88 ? 3.508 -0.905 -10.192 1.00 93.06 88 PHE A O 1
ATOM 700 N N . ARG A 1 89 ? 4.279 0.519 -11.751 1.00 90.19 89 ARG A N 1
ATOM 701 C CA . ARG A 1 89 ? 3.552 1.688 -11.230 1.00 90.19 89 ARG A CA 1
ATOM 702 C C . ARG A 1 89 ? 2.044 1.531 -11.379 1.00 90.19 89 ARG A C 1
ATOM 704 O O . ARG A 1 89 ? 1.323 1.891 -10.461 1.00 90.19 89 ARG A O 1
ATOM 711 N N . THR A 1 90 ? 1.584 1.007 -12.514 1.00 91.12 90 THR A N 1
ATOM 712 C CA . THR A 1 90 ? 0.160 0.731 -12.741 1.00 91.12 90 THR A CA 1
ATOM 713 C C . THR A 1 90 ? -0.372 -0.279 -11.726 1.00 91.12 90 THR A C 1
ATOM 715 O O . THR A 1 90 ? -1.338 0.030 -11.037 1.00 91.12 90 THR A O 1
ATOM 718 N N . ASP A 1 91 ? 0.295 -1.426 -11.582 1.00 95.12 91 ASP A N 1
ATOM 719 C CA . ASP A 1 91 ? -0.088 -2.481 -10.639 1.00 95.12 91 ASP A CA 1
ATOM 720 C C . ASP A 1 91 ? -0.064 -1.962 -9.189 1.00 95.12 91 ASP A C 1
ATOM 722 O O . ASP A 1 91 ? -0.987 -2.214 -8.420 1.00 95.12 91 ASP A O 1
ATOM 726 N N . PHE A 1 92 ? 0.978 -1.208 -8.815 1.00 94.06 92 PHE A N 1
ATOM 727 C CA . PHE A 1 92 ? 1.129 -0.674 -7.461 1.00 94.06 92 PHE A CA 1
ATOM 728 C C . PHE A 1 92 ? 0.044 0.349 -7.126 1.00 94.06 92 PHE A C 1
ATOM 730 O O . PHE A 1 92 ? -0.592 0.245 -6.084 1.00 94.06 92 PHE A O 1
ATOM 737 N N . ASN A 1 93 ? -0.213 1.304 -8.023 1.00 88.31 93 ASN A N 1
ATOM 738 C CA . ASN A 1 93 ? -1.253 2.310 -7.814 1.00 88.31 93 ASN A CA 1
ATOM 739 C C . ASN A 1 93 ? -2.649 1.680 -7.748 1.00 88.31 93 ASN A C 1
ATOM 741 O O . ASN A 1 93 ? -3.457 2.101 -6.928 1.00 88.31 93 ASN A O 1
ATOM 745 N N . ALA A 1 94 ? -2.926 0.668 -8.577 1.00 93.94 94 ALA A N 1
ATOM 746 C CA . ALA A 1 94 ? -4.181 -0.073 -8.502 1.00 93.94 94 ALA A CA 1
ATOM 747 C C . ALA A 1 94 ? -4.345 -0.726 -7.124 1.00 93.94 94 ALA A C 1
ATOM 749 O O . ALA A 1 94 ? -5.365 -0.519 -6.472 1.00 93.94 94 ALA A O 1
ATOM 750 N N . LYS A 1 95 ? -3.303 -1.410 -6.629 1.00 95.25 95 LYS A N 1
ATOM 751 C CA . LYS A 1 95 ? -3.370 -2.080 -5.328 1.00 95.25 95 LYS A CA 1
ATOM 752 C C . LYS A 1 95 ? -3.519 -1.111 -4.154 1.00 95.25 95 LYS A C 1
ATOM 754 O O . LYS A 1 95 ? -4.267 -1.375 -3.219 1.00 95.25 95 LYS A O 1
ATOM 759 N N . VAL A 1 96 ? -2.833 0.027 -4.215 1.00 92.69 96 VAL A N 1
ATOM 760 C CA . VAL A 1 96 ? -2.972 1.098 -3.223 1.00 92.69 96 VAL A CA 1
ATOM 761 C C . VAL A 1 96 ? -4.398 1.660 -3.215 1.00 92.69 96 VAL A C 1
ATOM 763 O O . VAL A 1 96 ? -4.959 1.849 -2.138 1.00 92.69 96 VAL A O 1
ATOM 766 N N . ASN A 1 97 ? -5.000 1.893 -4.385 1.00 89.12 97 ASN A N 1
ATOM 767 C CA . ASN A 1 97 ? -6.378 2.383 -4.479 1.00 89.12 97 ASN A CA 1
ATOM 768 C C . ASN A 1 97 ? -7.382 1.381 -3.897 1.00 89.12 97 ASN A C 1
ATOM 770 O O . ASN A 1 97 ? -8.237 1.788 -3.117 1.00 89.12 97 ASN A O 1
ATOM 774 N N . GLU A 1 98 ? -7.235 0.085 -4.197 1.00 94.19 98 GLU A N 1
ATOM 775 C CA . GLU A 1 98 ? -8.069 -0.976 -3.608 1.00 94.19 98 GLU A CA 1
ATOM 776 C C . GLU A 1 98 ? -8.037 -0.935 -2.072 1.00 94.19 98 GLU A C 1
ATOM 778 O O . GLU A 1 98 ? -9.076 -0.998 -1.416 1.00 94.19 98 GLU A O 1
ATOM 783 N N . ILE A 1 99 ? -6.845 -0.782 -1.485 1.00 94.00 99 ILE A N 1
ATOM 784 C CA . ILE A 1 99 ? -6.683 -0.712 -0.027 1.00 94.00 99 ILE A CA 1
ATOM 785 C C . ILE A 1 99 ? -7.321 0.560 0.537 1.00 94.00 99 ILE A C 1
ATOM 787 O O . ILE A 1 99 ? -7.984 0.499 1.568 1.00 94.00 99 ILE A O 1
ATOM 791 N N . ILE A 1 100 ? -7.158 1.708 -0.124 1.00 90.38 100 ILE A N 1
ATOM 792 C CA . ILE A 1 100 ? -7.774 2.972 0.310 1.00 90.38 100 ILE A CA 1
ATOM 793 C C . ILE A 1 100 ? -9.299 2.876 0.293 1.00 90.38 100 ILE A C 1
ATOM 795 O O . ILE A 1 100 ? -9.949 3.310 1.245 1.00 90.38 100 ILE A O 1
ATOM 799 N N . GLU A 1 101 ? -9.872 2.292 -0.757 1.00 90.88 101 GLU A N 1
ATOM 800 C CA . GLU A 1 101 ? -11.311 2.048 -0.841 1.00 90.88 101 GLU A CA 1
ATOM 801 C C . GLU A 1 101 ? -11.778 1.120 0.285 1.00 90.88 101 GLU A C 1
ATOM 803 O O . GLU A 1 101 ? -12.783 1.397 0.941 1.00 90.88 101 GLU A O 1
ATOM 808 N N . ALA A 1 102 ? -11.027 0.055 0.574 1.00 92.62 102 ALA A N 1
ATOM 809 C CA . ALA A 1 102 ? -11.351 -0.858 1.663 1.00 92.62 102 ALA A CA 1
ATOM 810 C C . ALA A 1 102 ? -11.274 -0.186 3.047 1.00 92.62 102 ALA A C 1
ATOM 812 O O . ALA A 1 102 ? -12.170 -0.388 3.867 1.00 92.62 102 ALA A O 1
ATOM 813 N N . ILE A 1 103 ? -10.267 0.663 3.287 1.00 89.75 103 ILE A N 1
ATOM 814 C CA . ILE A 1 103 ? -10.154 1.483 4.506 1.00 89.75 103 ILE A CA 1
ATOM 815 C C . ILE A 1 103 ? -11.353 2.428 4.631 1.00 89.75 103 ILE A C 1
ATOM 817 O O . ILE A 1 103 ? -11.949 2.532 5.702 1.00 89.75 103 ILE A O 1
ATOM 821 N N . GLY A 1 104 ? -11.753 3.084 3.537 1.00 87.81 104 GLY A N 1
ATOM 822 C CA . GLY A 1 104 ? -12.926 3.963 3.509 1.00 87.81 104 GLY A CA 1
ATOM 823 C C . GLY A 1 104 ? -14.239 3.258 3.877 1.00 87.81 104 GLY A C 1
ATOM 824 O O . GLY A 1 104 ? -15.172 3.910 4.346 1.00 87.81 104 GLY A O 1
ATOM 825 N N . ASN A 1 105 ? -14.280 1.932 3.726 1.00 89.56 105 ASN A N 1
ATOM 826 C CA . ASN A 1 105 ? -15.428 1.069 3.991 1.00 89.56 105 ASN A CA 1
ATOM 827 C C . ASN A 1 105 ? -15.300 0.253 5.296 1.00 89.56 105 ASN A C 1
ATOM 829 O O . ASN A 1 105 ? -16.015 -0.732 5.469 1.00 89.56 105 ASN A O 1
ATOM 833 N N . LEU A 1 106 ? -14.408 0.631 6.224 1.00 84.62 106 LEU A N 1
ATOM 834 C CA . LEU A 1 106 ? -14.194 -0.085 7.497 1.00 84.62 106 LEU A CA 1
ATOM 835 C C . LEU A 1 106 ? -15.324 0.058 8.539 1.00 84.62 106 LEU A C 1
ATOM 837 O O . LEU A 1 106 ? -15.233 -0.543 9.616 1.00 84.62 106 LEU A O 1
ATOM 841 N N . LYS A 1 107 ? -16.377 0.818 8.220 1.00 68.25 107 LYS A N 1
ATOM 842 C CA . LYS A 1 107 ? -17.581 0.958 9.050 1.00 68.25 107 LYS A CA 1
ATOM 843 C C . LYS A 1 107 ? -18.511 -0.253 8.960 1.00 68.25 107 LYS A C 1
ATOM 845 O O . LYS A 1 107 ? -18.542 -0.929 7.906 1.00 68.25 107 LYS A O 1
#

pLDDT: mean 82.83, std 17.77, range [42.94, 98.12]

Organism: NCBI:txid749906

Foldseek 3Di:
DCVVVVVCVVVQCVPPPDVDDLVNQLVSLVVLLVVLLVLLVCCLPPPPPFPNVLSVVLNVLSVVLSVVLNVLSVV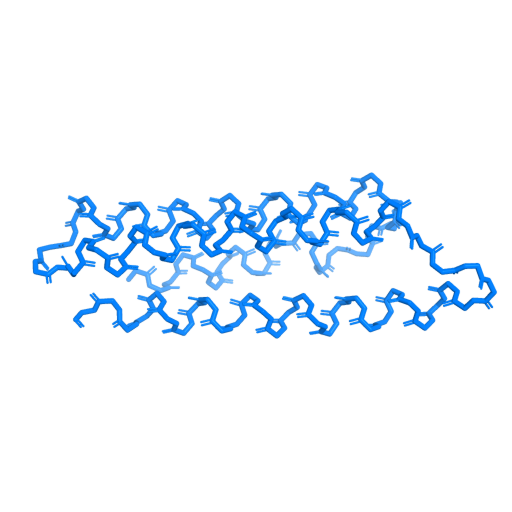QDPPPNVVSVVVSVVVSVVSSVVSVVSSVVRD

Secondary structure (DSSP, 8-state):
-THHHHHHHHHSTTTS-----HHHHHHHHHHHHHHHHHHHHHHHHHSTT--HHHHHHHHHHHHHHHHHHHHHHHTPPTT-HHHHHHHHHHHHHHHHHHHHHHHHT--

Sequence (107 aa):
MVIFTASIYFNSPLNVKIMASRRNLKKNVNYIAGELFAECLVNSLLIPDTNKAKADALMTEVLKMQDEFVSRISHTEPGNVKGFYKKFRTDFNAKVNEIIEAIGNLK

Radius of gyration: 14.92 Å; chains: 1; bounding box: 35×26×39 Å